Protein AF-A0A6I4W2Y9-F1 (afdb_monomer_lite)

Secondary structure (DSSP, 8-state):
-HHHHHHHHHHHHHHHHHHHHHHHHTT--S------------SHHHHHHHHHHHHHHHHHHHHHHHHHHHHHTHHHHHHHHHHHHT-HHHHHHTB-HHHHHHHHHHTT-SSHHHHHHHHHHHS-HHHHHHHHHSPP-EEEEEEETTEEEEEEPTT-TT---EEEEEEETTEEEEEEE-

Radius of gyration: 24.83 Å; chains: 1; bounding box: 84×28×47 Å

Structure (mmCIF, N/CA/C/O backbone):
data_AF-A0A6I4W2Y9-F1
#
_entry.id   AF-A0A6I4W2Y9-F1
#
loop_
_atom_site.group_PDB
_atom_site.id
_atom_site.type_symbol
_atom_site.label_atom_id
_atom_site.label_alt_id
_atom_site.label_comp_id
_atom_site.label_asym_id
_atom_site.label_entity_id
_atom_site.label_seq_id
_atom_site.pdbx_PDB_ins_code
_atom_site.Cartn_x
_atom_site.Cartn_y
_atom_site.Cartn_z
_atom_site.occupancy
_atom_site.B_iso_or_equiv
_atom_site.auth_seq_id
_atom_site.auth_comp_id
_atom_site.auth_asym_id
_atom_site.auth_atom_id
_atom_site.pdbx_PDB_model_num
ATOM 1 N N . MET A 1 1 ? 11.652 12.722 -14.960 1.00 36.78 1 MET A N 1
ATOM 2 C CA . MET A 1 1 ? 12.221 13.322 -13.729 1.00 36.78 1 MET A CA 1
ATOM 3 C C . MET A 1 1 ? 13.106 12.366 -12.922 1.00 36.78 1 MET A C 1
ATOM 5 O O . MET A 1 1 ? 13.920 12.854 -12.157 1.00 36.78 1 MET A O 1
ATOM 9 N N . ILE A 1 2 ? 13.071 11.048 -13.172 1.00 36.00 2 ILE A N 1
ATOM 10 C CA . ILE A 1 2 ? 13.975 10.031 -12.581 1.00 36.00 2 ILE A CA 1
ATOM 11 C C . ILE A 1 2 ? 15.475 10.388 -12.725 1.00 36.00 2 ILE A C 1
ATOM 13 O O . ILE A 1 2 ? 16.276 10.161 -11.822 1.00 36.00 2 ILE A O 1
ATOM 17 N N . ALA A 1 3 ? 15.860 11.016 -13.841 1.00 36.78 3 ALA A N 1
ATOM 18 C CA . ALA A 1 3 ? 17.254 11.358 -14.129 1.00 36.78 3 ALA A CA 1
ATOM 19 C C . ALA A 1 3 ? 17.860 12.428 -13.197 1.00 36.78 3 ALA A C 1
ATOM 21 O O . ALA A 1 3 ? 19.070 12.421 -12.984 1.00 36.78 3 ALA A O 1
ATOM 22 N N . ALA A 1 4 ? 17.055 13.341 -12.637 1.00 39.69 4 ALA A N 1
ATOM 23 C CA . ALA A 1 4 ? 17.578 14.473 -11.868 1.00 39.69 4 ALA A CA 1
ATOM 24 C C . ALA A 1 4 ? 18.004 14.073 -10.443 1.00 39.69 4 ALA A C 1
ATOM 26 O O . ALA A 1 4 ? 19.025 14.552 -9.955 1.00 39.69 4 ALA A O 1
ATOM 27 N N . ILE A 1 5 ? 17.278 13.147 -9.805 1.00 47.91 5 ILE A N 1
ATOM 28 C CA . ILE A 1 5 ? 17.555 12.704 -8.427 1.00 47.91 5 ILE A CA 1
ATOM 29 C C . ILE A 1 5 ? 18.755 11.740 -8.386 1.00 47.91 5 ILE A C 1
ATOM 31 O O . ILE A 1 5 ? 19.632 11.881 -7.532 1.00 47.91 5 ILE A O 1
ATOM 35 N N . CYS A 1 6 ? 18.884 10.830 -9.361 1.00 47.50 6 CYS A N 1
ATOM 36 C CA . CYS A 1 6 ? 20.032 9.911 -9.433 1.00 47.50 6 CYS A CA 1
ATOM 37 C C . CYS A 1 6 ? 21.368 10.626 -9.744 1.00 47.50 6 CYS A C 1
ATOM 39 O O . CYS A 1 6 ? 22.432 10.134 -9.364 1.00 47.50 6 CYS A O 1
ATOM 41 N N . LEU A 1 7 ? 21.336 11.812 -10.368 1.00 4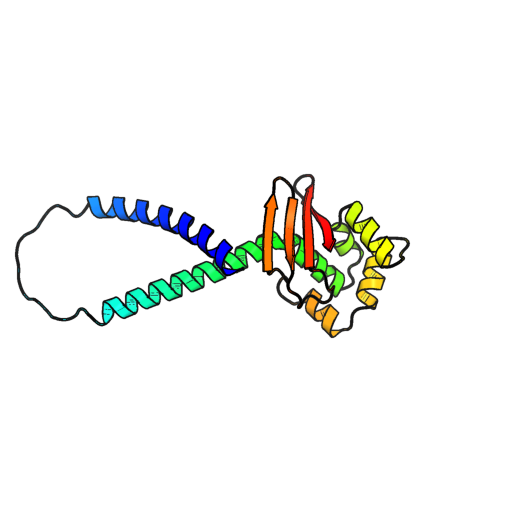3.91 7 LEU A N 1
ATOM 42 C CA . LEU A 1 7 ? 22.529 12.630 -10.629 1.00 43.91 7 LEU A CA 1
ATOM 43 C C . LEU A 1 7 ? 23.125 13.242 -9.348 1.00 43.91 7 LEU A C 1
ATOM 45 O O . LEU A 1 7 ? 24.346 13.289 -9.207 1.00 43.91 7 LEU A O 1
ATOM 49 N N . VAL A 1 8 ? 22.293 13.666 -8.389 1.00 44.88 8 VAL A N 1
ATOM 50 C CA . VAL A 1 8 ? 22.761 14.345 -7.163 1.00 44.88 8 VAL A CA 1
ATOM 51 C C . VAL A 1 8 ? 23.503 13.378 -6.231 1.00 44.88 8 VAL A C 1
ATOM 53 O O . VAL A 1 8 ? 24.571 13.714 -5.718 1.00 44.88 8 VAL A O 1
ATOM 56 N N . VAL A 1 9 ? 23.014 12.142 -6.079 1.00 45.34 9 VAL A N 1
ATOM 57 C CA . VAL A 1 9 ? 23.677 11.105 -5.259 1.00 45.34 9 VAL A CA 1
ATOM 58 C C . VAL A 1 9 ? 24.997 10.643 -5.895 1.00 45.34 9 VAL A C 1
ATOM 60 O O . VAL A 1 9 ? 25.990 10.431 -5.194 1.00 45.34 9 VAL A O 1
ATOM 63 N N . GLY A 1 10 ? 25.049 10.570 -7.230 1.00 39.22 10 GLY A N 1
ATOM 64 C CA . GLY A 1 10 ? 26.264 10.242 -7.976 1.00 39.22 10 GLY A CA 1
ATOM 65 C C . GLY A 1 10 ? 27.398 11.258 -7.794 1.00 39.22 10 GLY A C 1
ATOM 66 O O . GLY A 1 10 ? 28.564 10.873 -7.684 1.00 39.22 10 GLY A O 1
ATOM 67 N N . VAL A 1 11 ? 27.072 12.551 -7.694 1.00 44.06 11 VAL A N 1
ATOM 68 C CA . VAL A 1 11 ? 28.065 13.615 -7.470 1.00 44.06 11 VAL A CA 1
ATOM 69 C C . VAL A 1 11 ? 28.618 13.569 -6.042 1.00 44.06 11 VAL A C 1
ATOM 71 O O . VAL A 1 11 ? 29.827 13.692 -5.857 1.00 44.06 11 VAL A O 1
ATOM 74 N N . VAL A 1 12 ? 27.785 13.309 -5.028 1.00 43.16 12 VAL A N 1
ATOM 75 C CA . VAL A 1 12 ? 28.240 13.257 -3.623 1.00 43.16 12 VAL A CA 1
ATOM 76 C C . VAL A 1 12 ? 29.181 12.069 -3.367 1.00 43.16 12 VAL A C 1
ATOM 78 O O . VAL A 1 12 ? 30.201 12.228 -2.693 1.00 43.16 12 VAL A O 1
ATOM 81 N N . LEU A 1 13 ? 28.918 10.903 -3.968 1.00 41.41 13 LEU A N 1
ATOM 82 C CA . LEU A 1 13 ? 29.816 9.741 -3.878 1.00 41.41 13 LEU A CA 1
ATOM 83 C C . LEU A 1 13 ? 31.088 9.900 -4.734 1.00 41.41 13 LEU A C 1
ATOM 85 O O . LEU A 1 13 ? 32.164 9.460 -4.324 1.00 41.41 13 LEU A O 1
ATOM 89 N N . GLY A 1 14 ? 31.009 10.591 -5.877 1.00 36.09 14 GLY A N 1
ATOM 90 C CA . GLY A 1 14 ? 32.170 10.891 -6.724 1.00 36.09 14 GLY A CA 1
ATOM 91 C C . GLY A 1 14 ? 33.205 11.807 -6.056 1.00 36.09 14 GLY A C 1
ATOM 92 O O . GLY A 1 14 ? 34.408 11.603 -6.216 1.00 36.09 14 GLY A O 1
ATOM 93 N N . VAL A 1 15 ? 32.762 12.771 -5.242 1.00 41.09 15 VAL A N 1
ATOM 94 C CA . VAL A 1 15 ? 33.651 13.713 -4.528 1.00 41.09 15 VAL A CA 1
ATOM 95 C C . VAL A 1 15 ? 34.369 13.049 -3.340 1.00 41.09 15 VAL A C 1
ATOM 97 O O . VAL A 1 15 ? 35.475 13.451 -2.972 1.00 41.09 15 VAL A O 1
ATOM 100 N N . ALA A 1 16 ? 33.799 11.991 -2.755 1.00 37.53 16 ALA A N 1
ATOM 101 C CA . ALA A 1 16 ? 34.479 11.200 -1.727 1.00 37.53 16 ALA A CA 1
ATOM 102 C C . ALA A 1 16 ? 35.587 10.303 -2.319 1.00 37.53 16 ALA A C 1
ATOM 104 O O . ALA A 1 16 ? 36.633 10.117 -1.693 1.00 37.53 16 ALA A O 1
ATOM 105 N N . GLY A 1 17 ? 35.400 9.804 -3.548 1.00 35.28 17 GLY A N 1
ATOM 106 C CA . GLY A 1 17 ? 36.382 8.973 -4.253 1.00 35.28 17 GLY A CA 1
ATOM 107 C C . GLY A 1 17 ? 37.649 9.725 -4.682 1.00 35.28 17 GLY A C 1
ATOM 108 O O . GLY A 1 17 ? 38.746 9.168 -4.620 1.00 35.28 17 GLY A O 1
ATOM 109 N N . THR A 1 18 ? 37.545 11.006 -5.045 1.00 41.06 18 THR A N 1
ATOM 110 C CA . THR A 1 18 ? 38.710 11.804 -5.476 1.00 41.06 18 THR A CA 1
ATOM 111 C C . THR A 1 18 ? 39.679 12.112 -4.332 1.00 41.06 18 THR A C 1
ATOM 113 O O . THR A 1 18 ? 40.892 12.098 -4.540 1.00 41.06 18 THR A O 1
ATOM 116 N N . ARG A 1 19 ? 39.189 12.261 -3.092 1.00 39.69 19 ARG A N 1
ATOM 117 C CA . ARG A 1 19 ? 40.051 12.494 -1.913 1.00 39.69 19 ARG A CA 1
ATOM 118 C C . ARG A 1 19 ? 40.922 11.292 -1.533 1.00 39.69 19 ARG A C 1
ATOM 120 O O . ARG A 1 19 ? 41.963 11.470 -0.900 1.00 39.69 19 ARG A O 1
ATOM 127 N N . ILE A 1 20 ? 40.522 10.075 -1.908 1.00 43.38 20 ILE A N 1
ATOM 128 C CA . ILE A 1 20 ? 41.315 8.859 -1.666 1.00 43.38 20 ILE A CA 1
ATOM 129 C C . ILE A 1 20 ? 42.432 8.739 -2.712 1.00 43.38 20 ILE A C 1
ATOM 131 O O . ILE A 1 20 ? 43.561 8.385 -2.370 1.00 43.38 20 ILE A O 1
ATOM 135 N N . VAL A 1 21 ? 42.152 9.102 -3.966 1.00 40.16 21 VAL A N 1
ATOM 136 C CA . VAL A 1 21 ? 43.128 9.040 -5.067 1.00 40.16 21 VAL A CA 1
ATOM 137 C C . VAL A 1 21 ? 44.251 10.070 -4.891 1.00 40.16 21 VAL A C 1
ATOM 139 O O . VAL A 1 21 ? 45.416 9.745 -5.140 1.00 40.16 21 VAL A O 1
ATOM 142 N N . ASP A 1 22 ? 43.953 11.257 -4.355 1.00 37.44 22 ASP A N 1
ATOM 143 C CA . ASP A 1 22 ? 44.978 12.279 -4.096 1.00 37.44 22 ASP A CA 1
ATOM 144 C C . ASP A 1 22 ? 45.999 11.858 -3.023 1.00 37.44 22 ASP A C 1
ATOM 146 O O . ASP A 1 22 ? 47.180 12.195 -3.124 1.00 37.44 22 ASP A O 1
ATOM 150 N N . ARG A 1 23 ? 45.610 11.033 -2.037 1.00 40.91 23 ARG A N 1
ATOM 151 C CA . ARG A 1 23 ? 46.556 10.513 -1.028 1.00 40.91 23 ARG A CA 1
ATOM 152 C C . ARG A 1 23 ? 47.496 9.433 -1.560 1.00 40.91 23 ARG A C 1
ATOM 154 O O . ARG A 1 23 ? 48.600 9.287 -1.038 1.00 40.91 23 ARG A O 1
ATOM 161 N N . VAL A 1 24 ? 47.097 8.686 -2.589 1.00 39.09 24 VAL A N 1
ATOM 162 C CA . VAL A 1 24 ? 47.933 7.620 -3.172 1.00 39.09 24 VAL A CA 1
ATOM 163 C C . VAL A 1 24 ? 48.992 8.199 -4.119 1.00 39.09 24 VAL A C 1
ATOM 165 O O . VAL A 1 24 ? 50.080 7.636 -4.250 1.00 39.09 24 VAL A O 1
ATOM 168 N N . ARG A 1 25 ? 48.735 9.370 -4.720 1.00 39.72 25 ARG A N 1
ATOM 169 C CA . ARG A 1 25 ? 49.668 10.028 -5.650 1.00 39.72 25 ARG A CA 1
ATOM 170 C C . ARG A 1 25 ? 50.887 10.664 -4.970 1.00 39.72 25 ARG A C 1
ATOM 172 O O . ARG A 1 25 ? 51.922 10.811 -5.610 1.00 39.72 25 ARG A O 1
ATOM 179 N N . ALA A 1 26 ? 50.809 10.969 -3.675 1.00 38.28 26 ALA A N 1
ATOM 180 C CA . ALA A 1 26 ? 51.893 11.624 -2.938 1.00 38.28 26 ALA A CA 1
ATOM 181 C C . ALA A 1 26 ? 53.054 10.693 -2.514 1.00 38.28 26 ALA A C 1
ATOM 183 O O . ALA A 1 26 ? 54.044 11.177 -1.976 1.00 38.28 26 ALA A O 1
ATOM 184 N N . ARG A 1 27 ? 52.973 9.369 -2.743 1.00 40.19 27 ARG A N 1
ATOM 185 C CA . ARG A 1 27 ? 54.035 8.407 -2.360 1.00 40.19 27 ARG A CA 1
ATOM 186 C C . ARG A 1 27 ? 54.885 7.856 -3.515 1.00 40.19 27 ARG A C 1
ATOM 188 O O . ARG A 1 27 ? 55.727 7.002 -3.268 1.00 40.19 27 ARG A O 1
ATOM 195 N N . ARG A 1 28 ? 54.706 8.318 -4.757 1.00 41.09 28 ARG A N 1
ATOM 196 C CA . ARG A 1 28 ? 55.521 7.885 -5.918 1.00 41.09 28 ARG A CA 1
ATOM 197 C C . ARG A 1 28 ? 56.210 9.055 -6.620 1.00 41.09 28 ARG A C 1
ATOM 199 O O . ARG A 1 28 ? 56.071 9.228 -7.825 1.00 41.09 28 ARG A O 1
ATOM 206 N N . LEU A 1 29 ? 56.909 9.879 -5.853 1.00 43.62 29 LEU A N 1
ATOM 207 C CA . LEU A 1 29 ? 57.727 10.975 -6.376 1.00 43.62 29 LEU A CA 1
ATOM 208 C C . LEU A 1 29 ? 59.116 10.937 -5.736 1.00 43.62 29 LEU A C 1
ATOM 210 O O . LEU A 1 29 ? 59.564 11.911 -5.150 1.00 43.62 29 LEU A O 1
ATOM 214 N N . VAL A 1 30 ? 59.777 9.783 -5.813 1.00 49.75 30 VAL A N 1
ATOM 215 C CA . VAL A 1 30 ? 61.238 9.692 -5.731 1.00 49.75 30 VAL A CA 1
ATOM 216 C C . VAL A 1 30 ? 61.661 8.606 -6.720 1.00 49.75 30 VAL A C 1
ATOM 218 O O . VAL A 1 30 ? 61.029 7.552 -6.771 1.00 49.75 30 VAL A O 1
ATOM 221 N N . ASP A 1 31 ? 62.692 8.937 -7.490 1.00 39.34 31 ASP A N 1
ATOM 222 C CA . ASP A 1 31 ? 63.381 8.178 -8.539 1.00 39.34 31 ASP A CA 1
ATOM 223 C C . ASP A 1 31 ? 62.781 8.225 -9.955 1.00 39.34 31 ASP A C 1
ATOM 225 O O . ASP A 1 31 ? 61.984 7.394 -10.383 1.00 39.34 31 ASP A O 1
ATOM 229 N N . ASP A 1 32 ? 63.262 9.227 -10.694 1.00 42.25 32 ASP A N 1
ATOM 230 C CA . ASP A 1 32 ? 63.577 9.139 -12.125 1.00 42.25 32 ASP A CA 1
ATOM 231 C C . ASP A 1 32 ? 65.096 8.849 -12.214 1.00 42.25 32 ASP A C 1
ATOM 233 O O . ASP A 1 32 ? 65.837 9.372 -11.369 1.00 42.25 32 ASP A O 1
ATOM 237 N N . PRO A 1 33 ? 65.596 8.046 -13.178 1.00 47.16 33 PRO A N 1
ATOM 238 C CA . PRO A 1 33 ? 65.934 8.673 -14.456 1.00 47.16 33 PRO A CA 1
ATOM 239 C C . PRO A 1 33 ? 65.754 7.825 -15.743 1.00 47.1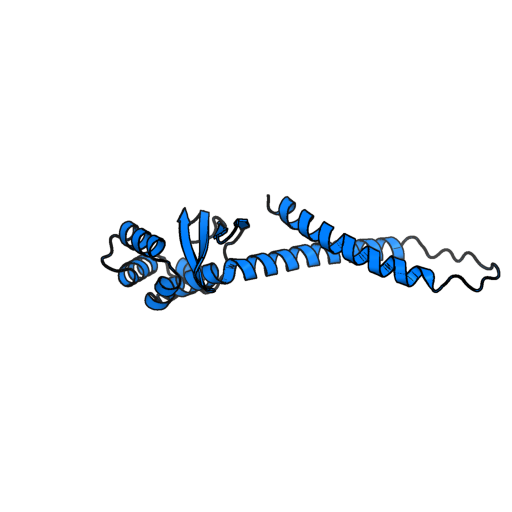6 33 PRO A C 1
ATOM 241 O O . PRO A 1 33 ? 66.154 6.666 -15.828 1.00 47.16 33 PRO A O 1
ATOM 244 N N . GLU A 1 34 ? 65.324 8.549 -16.785 1.00 43.72 34 GLU A N 1
ATOM 245 C CA . GLU A 1 34 ? 65.843 8.610 -18.173 1.00 43.72 34 GLU A CA 1
ATOM 246 C C . GLU A 1 34 ? 65.302 7.688 -19.303 1.00 43.72 34 GLU A C 1
ATOM 248 O O . GLU A 1 34 ? 64.784 6.595 -19.073 1.00 43.72 34 GLU A O 1
ATOM 253 N N . PRO A 1 35 ? 65.324 8.189 -20.570 1.00 49.81 35 PRO A N 1
ATOM 254 C CA . PRO A 1 35 ? 64.228 8.012 -21.516 1.00 49.81 35 PRO A CA 1
ATOM 255 C C . PRO A 1 35 ? 64.570 7.064 -22.669 1.00 49.81 35 PRO A C 1
ATOM 257 O O . PRO A 1 35 ? 65.566 7.220 -23.373 1.00 49.81 35 PRO A O 1
ATOM 260 N N . GLY A 1 36 ? 63.673 6.124 -22.955 1.00 37.59 36 GLY A N 1
ATOM 261 C CA . GLY A 1 36 ? 63.843 5.218 -24.083 1.00 37.59 36 GLY A CA 1
ATOM 262 C C . GLY A 1 36 ? 62.525 4.651 -24.576 1.00 37.59 36 GLY A C 1
ATOM 263 O O . GLY A 1 36 ? 61.799 3.999 -23.840 1.00 37.59 36 GLY A O 1
ATOM 264 N N . GLU A 1 37 ? 62.270 4.865 -25.864 1.00 38.22 37 GLU A N 1
ATOM 265 C CA . GLU A 1 37 ? 61.320 4.107 -26.679 1.00 38.22 37 GLU A CA 1
ATOM 266 C C . GLU A 1 37 ? 59.828 4.467 -26.524 1.00 38.22 37 GLU A C 1
ATOM 268 O O . GLU A 1 37 ? 59.030 3.844 -25.822 1.00 38.22 37 GLU A O 1
ATOM 273 N N . ARG A 1 38 ? 59.415 5.457 -27.329 1.00 46.97 38 ARG A N 1
ATOM 274 C CA . ARG A 1 38 ? 58.020 5.684 -27.736 1.00 46.97 38 ARG A CA 1
ATOM 275 C C . ARG A 1 38 ? 57.457 4.440 -28.443 1.00 46.97 38 ARG A C 1
ATOM 277 O O . ARG A 1 38 ? 57.362 4.412 -29.671 1.00 46.97 38 ARG A O 1
ATOM 284 N N . ARG A 1 39 ? 56.990 3.438 -27.695 1.00 38.50 39 ARG A N 1
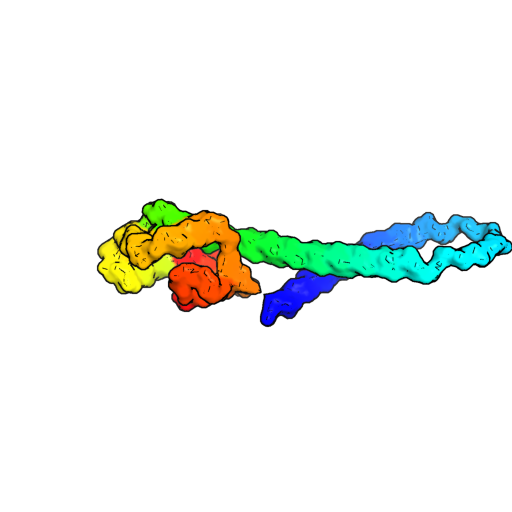ATOM 285 C CA . ARG A 1 39 ? 56.073 2.429 -28.240 1.00 38.50 39 ARG A CA 1
ATOM 286 C C . ARG A 1 39 ? 54.671 3.014 -28.330 1.00 38.50 39 ARG A C 1
ATOM 288 O O . ARG A 1 39 ? 53.970 3.210 -27.341 1.00 38.50 39 ARG A O 1
ATOM 295 N N . ARG A 1 40 ? 54.274 3.306 -29.570 1.00 43.44 40 ARG A N 1
ATOM 296 C CA . ARG A 1 40 ? 52.903 3.616 -29.985 1.00 43.44 40 ARG A CA 1
ATOM 297 C C . ARG A 1 40 ? 51.981 2.433 -29.660 1.00 43.44 40 ARG A C 1
ATOM 299 O O . ARG A 1 40 ? 51.750 1.589 -30.513 1.00 43.44 40 ARG A O 1
ATOM 306 N N . ILE A 1 41 ? 51.422 2.383 -28.457 1.00 48.66 41 ILE A N 1
ATOM 307 C CA . ILE A 1 41 ? 50.247 1.552 -28.151 1.00 48.66 41 ILE A CA 1
ATOM 308 C C . ILE A 1 41 ? 49.344 2.345 -27.203 1.00 48.66 41 ILE A C 1
ATOM 310 O O . ILE A 1 41 ? 49.279 2.059 -26.014 1.00 48.66 41 ILE A O 1
ATOM 314 N N . ALA A 1 42 ? 48.701 3.418 -27.674 1.00 42.69 42 ALA A N 1
ATOM 315 C CA . ALA A 1 42 ? 47.850 4.209 -26.777 1.00 42.69 42 ALA A CA 1
ATOM 316 C C . ALA A 1 42 ? 46.752 5.077 -27.429 1.00 42.69 42 ALA A C 1
ATOM 318 O O . ALA A 1 42 ? 46.595 6.224 -27.010 1.00 42.69 42 ALA A O 1
ATOM 319 N N . PRO A 1 43 ? 45.935 4.571 -28.375 1.00 37.09 43 PRO A N 1
ATOM 320 C CA . PRO A 1 43 ? 44.583 5.128 -28.490 1.00 37.09 43 PRO A CA 1
ATOM 321 C C . PRO A 1 43 ? 43.477 4.136 -28.106 1.00 37.09 43 PRO A C 1
ATOM 323 O O . PRO A 1 43 ? 42.538 4.525 -27.421 1.00 37.09 43 PRO A O 1
ATOM 326 N N . ALA A 1 44 ? 43.591 2.850 -28.457 1.00 35.66 44 ALA A N 1
ATOM 327 C CA . ALA A 1 44 ? 42.470 1.911 -28.323 1.00 35.66 44 ALA A CA 1
ATOM 328 C C . ALA A 1 44 ? 42.142 1.523 -26.864 1.00 35.66 44 ALA A C 1
ATOM 330 O O . ALA A 1 44 ? 40.975 1.456 -26.488 1.00 35.66 44 ALA A O 1
ATOM 331 N N . VAL A 1 45 ? 43.152 1.337 -26.006 1.00 37.91 45 VAL A N 1
ATOM 332 C CA . VAL A 1 45 ? 42.947 0.876 -24.615 1.00 37.91 45 VAL A CA 1
ATOM 333 C C . VAL A 1 45 ? 42.298 1.952 -23.732 1.00 37.91 45 VAL A C 1
ATOM 335 O O . VAL A 1 45 ? 41.520 1.634 -22.836 1.00 37.91 45 VAL A O 1
ATOM 338 N N . LYS A 1 46 ? 42.549 3.241 -24.009 1.00 34.81 46 LYS A N 1
ATOM 339 C CA . LYS A 1 46 ? 41.957 4.351 -23.240 1.00 34.81 46 LYS A CA 1
ATOM 340 C C . LYS A 1 46 ? 40.468 4.543 -23.531 1.00 34.81 46 LYS A C 1
ATOM 342 O O . LYS A 1 46 ? 39.723 4.880 -22.617 1.00 34.81 46 LYS A O 1
ATOM 347 N N . VAL A 1 47 ? 40.034 4.298 -24.768 1.00 40.19 47 VAL A N 1
ATOM 348 C CA . VAL A 1 47 ? 38.619 4.423 -25.152 1.00 40.19 47 VAL A CA 1
ATOM 349 C C . VAL A 1 47 ? 37.791 3.288 -24.547 1.00 40.19 47 VAL A C 1
ATOM 351 O O . VAL A 1 47 ? 36.712 3.539 -24.019 1.00 40.19 47 VAL A O 1
ATOM 354 N N . VAL A 1 48 ? 38.325 2.062 -24.520 1.00 38.94 48 VAL A N 1
ATOM 355 C CA . VAL A 1 48 ? 37.641 0.912 -23.903 1.00 38.94 48 VAL A CA 1
ATOM 356 C C . VAL A 1 48 ? 37.591 1.042 -22.377 1.00 38.94 48 VAL A C 1
ATOM 358 O O . VAL A 1 48 ? 36.529 0.856 -21.793 1.00 38.94 48 VAL A O 1
ATOM 361 N N . ALA A 1 49 ? 38.686 1.443 -21.720 1.00 37.25 49 ALA A N 1
ATOM 362 C CA . ALA A 1 49 ? 38.684 1.669 -20.270 1.00 37.25 49 ALA A CA 1
ATOM 363 C C . ALA A 1 49 ? 37.740 2.815 -19.853 1.00 37.25 49 ALA A C 1
ATOM 365 O O . ALA A 1 49 ? 37.045 2.703 -18.845 1.00 37.25 49 ALA A O 1
ATOM 366 N N . GLY A 1 50 ? 37.667 3.889 -20.650 1.00 35.53 50 GLY A N 1
ATOM 367 C CA . GLY A 1 50 ? 36.724 4.989 -20.438 1.00 35.53 50 GLY A CA 1
ATOM 368 C C . GLY A 1 50 ? 35.265 4.562 -20.605 1.00 35.53 50 GLY A C 1
ATOM 369 O O . GLY A 1 50 ? 34.442 4.892 -19.758 1.00 35.53 50 GLY A O 1
ATOM 370 N N . ALA A 1 51 ? 34.949 3.772 -21.636 1.00 42.81 51 ALA A N 1
ATOM 371 C CA . ALA A 1 51 ? 33.599 3.257 -21.868 1.00 42.81 51 ALA A CA 1
ATOM 372 C C . ALA A 1 51 ? 33.154 2.251 -20.790 1.00 42.81 51 ALA A C 1
ATOM 374 O O . ALA A 1 51 ? 32.023 2.325 -20.320 1.00 42.81 51 ALA A O 1
ATOM 375 N N . VAL A 1 52 ? 34.043 1.360 -20.338 1.00 44.03 52 VAL A N 1
ATOM 376 C CA . VAL A 1 52 ? 33.747 0.393 -19.263 1.00 44.03 52 VAL A CA 1
ATOM 377 C C . VAL A 1 52 ? 33.520 1.099 -17.923 1.00 44.03 52 VAL A C 1
ATOM 379 O O . VAL A 1 52 ? 32.603 0.732 -17.193 1.00 44.03 52 VAL A O 1
ATOM 382 N N . LEU A 1 53 ? 34.283 2.153 -17.616 1.00 45.72 53 LEU A N 1
ATOM 383 C CA . LEU A 1 53 ? 34.044 2.974 -16.424 1.00 45.72 53 LEU A CA 1
ATOM 384 C C . LEU A 1 53 ? 32.741 3.779 -16.523 1.00 45.72 53 LEU A C 1
ATOM 386 O O . LEU A 1 53 ? 32.048 3.919 -15.521 1.00 45.72 53 LEU A O 1
ATOM 390 N N . PHE A 1 54 ? 32.371 4.264 -17.712 1.00 46.31 54 PHE A N 1
ATOM 391 C CA . PHE A 1 54 ? 31.124 5.010 -17.915 1.00 46.31 54 PHE A CA 1
ATOM 392 C C . PHE A 1 54 ? 29.884 4.108 -17.816 1.00 46.31 54 PHE A C 1
ATOM 394 O O . PHE A 1 54 ? 28.919 4.455 -17.139 1.00 46.31 54 PHE A O 1
ATOM 401 N N . VAL A 1 55 ? 29.926 2.919 -18.427 1.00 50.00 55 VAL A N 1
ATOM 402 C CA . VAL A 1 55 ? 28.853 1.914 -18.333 1.00 50.00 55 VAL A CA 1
ATOM 403 C C . VAL A 1 55 ? 28.779 1.326 -16.922 1.00 50.00 55 VAL A C 1
ATOM 405 O O . VAL A 1 55 ? 27.684 1.148 -16.399 1.00 50.00 55 VAL A O 1
ATOM 408 N N . GLY A 1 56 ? 29.918 1.092 -16.265 1.00 44.69 56 GLY A N 1
ATOM 409 C CA . GLY A 1 56 ? 29.968 0.650 -14.870 1.00 44.69 56 GLY A CA 1
ATOM 410 C C . GLY A 1 56 ? 29.427 1.696 -13.891 1.00 44.69 56 GLY A C 1
ATOM 411 O O . GLY A 1 56 ? 28.704 1.344 -12.963 1.00 44.69 56 GLY A O 1
ATOM 412 N N . ALA A 1 57 ? 29.705 2.983 -14.121 1.00 50.41 57 ALA A N 1
ATOM 413 C CA . ALA A 1 57 ? 29.161 4.076 -13.316 1.00 50.41 57 ALA A CA 1
ATOM 414 C C . ALA A 1 57 ? 27.650 4.255 -13.530 1.00 50.41 57 ALA A C 1
ATOM 416 O O . ALA A 1 57 ? 26.919 4.397 -12.555 1.00 50.41 57 ALA A O 1
ATOM 417 N N . LEU A 1 58 ? 27.162 4.179 -14.775 1.00 50.50 58 LEU A N 1
ATOM 418 C CA . LEU A 1 58 ? 25.726 4.229 -15.078 1.00 50.50 58 LEU A CA 1
ATOM 419 C C . LEU A 1 58 ? 24.981 3.007 -14.527 1.00 50.50 58 LEU A C 1
ATOM 421 O O . LEU A 1 58 ? 23.947 3.163 -13.883 1.00 50.50 58 LEU A O 1
ATOM 425 N N . GLY A 1 59 ? 25.525 1.802 -14.712 1.00 48.91 59 GLY A N 1
ATOM 426 C CA . GLY A 1 59 ? 24.968 0.570 -14.152 1.00 48.91 59 GLY A CA 1
ATOM 427 C C . GLY A 1 59 ? 24.965 0.579 -12.622 1.00 48.91 59 GLY A C 1
ATOM 428 O O . GLY A 1 59 ? 23.966 0.217 -12.009 1.00 48.91 59 GLY A O 1
ATOM 429 N N . GLY A 1 60 ? 26.039 1.075 -12.000 1.00 45.75 60 GLY A N 1
ATOM 430 C CA . GLY A 1 60 ? 26.131 1.252 -10.551 1.00 45.75 60 GLY A CA 1
ATOM 431 C C . GLY A 1 60 ? 25.157 2.299 -10.003 1.00 45.75 60 GLY A C 1
ATOM 432 O O . GLY A 1 60 ? 24.560 2.073 -8.954 1.00 45.75 60 GLY A O 1
ATOM 433 N N . MET A 1 61 ? 24.938 3.409 -10.716 1.00 52.81 61 MET A N 1
ATOM 434 C CA . MET A 1 61 ? 23.950 4.429 -10.337 1.00 52.81 61 MET A CA 1
ATOM 435 C C . MET A 1 61 ? 22.515 3.914 -10.463 1.00 52.81 61 MET A C 1
ATOM 437 O O . MET A 1 61 ? 21.718 4.123 -9.553 1.00 52.81 61 MET A O 1
ATOM 441 N N . LEU A 1 62 ? 22.186 3.207 -11.547 1.00 54.91 62 LEU A N 1
ATOM 442 C CA . LEU A 1 62 ? 20.857 2.619 -11.737 1.00 54.91 62 LEU A CA 1
ATOM 443 C C . LEU A 1 62 ? 20.580 1.517 -10.707 1.00 54.91 62 LEU A C 1
ATOM 445 O O . LEU A 1 62 ? 19.513 1.503 -10.096 1.00 54.91 62 LEU A O 1
ATOM 449 N N . TYR A 1 63 ? 21.563 0.650 -10.444 1.00 57.16 63 TYR A N 1
ATOM 450 C CA . TYR A 1 63 ? 21.456 -0.378 -9.411 1.00 57.16 63 TYR A CA 1
ATOM 451 C C . TYR A 1 63 ? 21.325 0.241 -8.012 1.00 57.16 63 TYR A C 1
ATOM 453 O O . TYR A 1 63 ? 20.435 -0.135 -7.253 1.00 57.16 63 TYR A O 1
ATOM 461 N N . GLY A 1 64 ? 22.136 1.253 -7.691 1.00 57.72 64 GLY A N 1
ATOM 462 C CA . GLY A 1 64 ? 22.051 1.993 -6.431 1.00 57.72 64 GLY A CA 1
ATOM 463 C C . GLY A 1 64 ? 20.710 2.705 -6.238 1.00 57.72 64 GLY A C 1
ATOM 464 O O . GLY A 1 64 ? 20.148 2.641 -5.149 1.00 57.72 64 GLY A O 1
ATOM 465 N N . CYS A 1 65 ? 20.156 3.314 -7.292 1.00 62.53 65 CYS A N 1
ATOM 466 C CA . CYS A 1 65 ? 18.824 3.920 -7.253 1.00 62.53 65 CYS A CA 1
ATOM 467 C C . CYS A 1 65 ? 17.727 2.860 -7.054 1.00 62.53 65 CYS A C 1
ATOM 469 O O . CYS A 1 65 ? 16.854 3.059 -6.216 1.00 62.53 65 CYS A O 1
ATOM 471 N N . SER A 1 66 ? 17.797 1.710 -7.737 1.00 62.78 66 SER A N 1
ATOM 472 C CA . SER A 1 66 ? 16.822 0.621 -7.547 1.00 62.78 66 SER A CA 1
ATOM 473 C C . SER A 1 66 ? 16.843 0.057 -6.121 1.00 62.78 66 SER A C 1
ATOM 475 O O . SER A 1 66 ? 15.795 -0.126 -5.510 1.00 62.78 66 SER A O 1
ATOM 477 N N . GLN A 1 67 ? 18.035 -0.126 -5.546 1.00 66.69 67 GLN A N 1
ATOM 478 C CA . GLN A 1 67 ? 18.213 -0.584 -4.168 1.00 66.69 67 GLN A CA 1
ATOM 479 C C . GLN A 1 67 ? 17.738 0.464 -3.158 1.00 66.69 67 GLN A C 1
ATOM 481 O O . GLN A 1 67 ? 17.110 0.123 -2.158 1.00 66.69 67 GLN A O 1
ATOM 486 N N . TYR A 1 68 ? 18.001 1.747 -3.422 1.00 67.88 68 TYR A N 1
ATOM 487 C CA . TYR A 1 68 ? 17.531 2.843 -2.582 1.00 67.88 68 TYR A CA 1
ATOM 488 C C . TYR A 1 68 ? 16.002 2.930 -2.583 1.00 67.88 68 TYR A C 1
ATOM 490 O O . TYR A 1 68 ? 15.401 2.894 -1.513 1.00 67.88 68 TYR A O 1
ATOM 498 N N . LEU A 1 69 ? 15.370 2.969 -3.759 1.00 68.81 69 LEU A N 1
ATOM 499 C CA . LEU A 1 69 ? 13.910 2.996 -3.885 1.00 68.81 69 LEU A CA 1
ATOM 500 C C . LEU A 1 69 ? 13.276 1.736 -3.288 1.00 68.81 69 LEU A C 1
ATOM 502 O O . LEU A 1 69 ? 12.309 1.837 -2.539 1.00 68.81 69 LEU A O 1
ATOM 506 N N . GLY A 1 70 ? 13.867 0.564 -3.529 1.00 69.69 70 GLY A N 1
ATOM 507 C CA . GLY A 1 70 ? 13.426 -0.690 -2.924 1.00 69.69 70 GLY A CA 1
ATOM 508 C C . GLY A 1 70 ? 13.513 -0.673 -1.398 1.00 69.69 70 GLY A C 1
ATOM 509 O O . GLY A 1 70 ? 12.612 -1.173 -0.733 1.00 69.69 70 GLY A O 1
ATOM 510 N N . ASN A 1 71 ? 14.557 -0.063 -0.827 1.00 75.69 71 ASN A N 1
ATOM 511 C CA . ASN A 1 71 ? 14.713 0.054 0.620 1.00 75.69 71 ASN A CA 1
ATOM 512 C C . ASN A 1 71 ? 13.748 1.072 1.241 1.00 75.69 71 ASN A C 1
ATOM 514 O O . ASN A 1 71 ? 13.201 0.800 2.304 1.00 75.69 71 ASN A O 1
ATOM 518 N N . GLN A 1 72 ? 13.530 2.212 0.583 1.00 78.69 72 GLN A N 1
ATOM 519 C CA . GLN A 1 72 ? 12.565 3.224 1.026 1.00 78.69 72 GLN A CA 1
ATOM 520 C C . GLN A 1 72 ? 11.111 2.761 0.850 1.00 78.69 72 GLN A C 1
ATOM 522 O O . GLN A 1 72 ? 10.225 3.207 1.565 1.00 78.69 72 GLN A O 1
ATOM 527 N N . GLY A 1 73 ? 10.871 1.851 -0.093 1.00 83.69 73 GLY A N 1
ATOM 528 C CA . GLY A 1 73 ? 9.564 1.318 -0.447 1.00 83.69 73 GLY A CA 1
ATOM 529 C C . GLY A 1 73 ? 9.151 0.030 0.247 1.00 83.69 73 GLY A C 1
ATOM 530 O O . GLY A 1 73 ? 8.158 -0.566 -0.162 1.00 83.69 73 GLY A O 1
ATOM 531 N N . LYS A 1 74 ? 9.904 -0.456 1.240 1.00 89.44 74 LYS A N 1
ATOM 532 C CA . LYS A 1 74 ? 9.681 -1.787 1.836 1.00 89.44 74 LYS A CA 1
ATOM 533 C C . LYS A 1 74 ? 8.280 -1.952 2.413 1.00 89.44 74 LYS A C 1
ATOM 535 O O . LYS A 1 74 ? 7.630 -2.957 2.138 1.00 89.44 74 LYS A O 1
ATOM 540 N N . THR A 1 75 ? 7.818 -0.963 3.170 1.00 92.00 75 THR A N 1
ATOM 541 C CA . THR A 1 75 ? 6.488 -0.961 3.796 1.00 92.00 75 THR A CA 1
ATOM 542 C C . THR A 1 75 ? 5.383 -0.984 2.742 1.00 92.00 75 THR A C 1
ATOM 544 O O . THR A 1 75 ? 4.448 -1.776 2.832 1.00 92.00 75 THR A O 1
ATOM 547 N N . LEU A 1 76 ? 5.547 -0.197 1.677 1.00 91.38 76 LEU A N 1
ATOM 548 C CA . LEU A 1 76 ? 4.631 -0.173 0.541 1.00 91.38 76 LEU A CA 1
ATOM 549 C C . LEU A 1 76 ? 4.607 -1.510 -0.218 1.00 91.38 76 LEU A C 1
ATOM 551 O O . LEU A 1 76 ? 3.536 -2.043 -0.503 1.00 91.38 76 LEU A O 1
ATOM 555 N N . LYS A 1 77 ? 5.783 -2.088 -0.494 1.00 91.00 77 LYS A N 1
ATOM 556 C CA . LYS A 1 77 ? 5.907 -3.405 -1.134 1.00 91.00 77 LYS A CA 1
ATOM 557 C C . LYS A 1 77 ? 5.205 -4.481 -0.309 1.00 91.00 77 LYS A C 1
ATOM 559 O O . LYS A 1 77 ? 4.456 -5.280 -0.857 1.00 91.00 77 LYS A O 1
ATOM 564 N N . ALA A 1 78 ? 5.432 -4.485 1.004 1.00 94.12 78 ALA A N 1
ATOM 565 C CA . ALA A 1 78 ? 4.795 -5.428 1.911 1.00 94.12 78 ALA A CA 1
ATOM 566 C C . ALA A 1 78 ? 3.268 -5.265 1.909 1.00 94.12 78 ALA A C 1
ATOM 568 O O . ALA A 1 78 ? 2.558 -6.262 1.839 1.00 94.12 78 ALA A O 1
ATOM 569 N N . TYR A 1 79 ? 2.759 -4.030 1.910 1.00 95.19 79 TYR A N 1
ATOM 570 C CA . TYR A 1 79 ? 1.322 -3.774 1.838 1.00 95.19 79 TYR A CA 1
ATOM 571 C C . TYR A 1 79 ? 0.695 -4.333 0.557 1.00 95.19 79 TYR A C 1
ATOM 573 O O . TYR A 1 79 ? -0.264 -5.098 0.640 1.00 95.19 79 TYR A O 1
ATOM 581 N N . PHE A 1 80 ? 1.261 -4.035 -0.616 1.00 94.81 80 PHE A N 1
ATOM 582 C CA . PHE A 1 80 ? 0.761 -4.583 -1.881 1.00 94.81 80 PHE A CA 1
ATOM 583 C C . PHE A 1 80 ? 0.839 -6.101 -1.933 1.00 94.81 80 PHE A C 1
ATOM 585 O O . PHE A 1 80 ? -0.142 -6.734 -2.314 1.00 94.81 80 PHE A O 1
ATOM 592 N N . HIS A 1 81 ? 1.935 -6.685 -1.451 1.00 95.44 81 HIS A N 1
ATOM 593 C CA . HIS A 1 81 ? 2.068 -8.133 -1.370 1.00 95.44 81 HIS A CA 1
ATOM 594 C C . HIS A 1 81 ? 0.942 -8.767 -0.542 1.00 95.44 81 HIS A C 1
ATOM 596 O O . HIS A 1 81 ? 0.328 -9.750 -0.956 1.00 95.44 81 HIS A O 1
ATOM 602 N N . LEU A 1 82 ? 0.639 -8.189 0.623 1.00 97.06 82 LEU A N 1
ATOM 603 C CA . LEU A 1 82 ? -0.389 -8.699 1.531 1.00 97.06 82 LEU A CA 1
ATOM 604 C C . LEU A 1 82 ? -1.796 -8.530 0.944 1.00 97.06 82 LEU A C 1
ATOM 606 O O . LEU A 1 82 ? -2.584 -9.473 0.993 1.00 97.06 82 LEU A O 1
ATOM 610 N N . VAL A 1 83 ? -2.088 -7.394 0.300 1.00 96.31 83 VAL A N 1
ATOM 611 C CA . VAL A 1 83 ? -3.345 -7.188 -0.444 1.00 96.31 83 VAL A CA 1
ATOM 612 C C . VAL A 1 83 ? -3.472 -8.190 -1.595 1.00 96.31 83 VAL A C 1
ATOM 614 O O . VAL A 1 83 ? -4.514 -8.829 -1.732 1.00 96.31 83 VAL A O 1
ATOM 617 N N . GLY A 1 84 ? -2.414 -8.394 -2.385 1.00 95.12 84 GLY A N 1
ATOM 618 C CA . GLY A 1 84 ? -2.384 -9.359 -3.488 1.00 95.12 84 GLY A CA 1
ATOM 619 C C . GLY A 1 84 ? -2.660 -10.792 -3.030 1.00 95.12 84 GLY A C 1
ATOM 620 O O . GLY A 1 84 ? -3.363 -11.533 -3.708 1.00 95.12 84 GLY A O 1
ATOM 621 N N . ARG A 1 85 ? -2.213 -11.164 -1.824 1.00 96.38 85 ARG A N 1
ATOM 622 C CA . ARG A 1 85 ? -2.464 -12.488 -1.222 1.00 96.38 85 ARG A CA 1
ATOM 623 C C . ARG A 1 85 ? -3.770 -12.601 -0.439 1.00 96.38 85 ARG A C 1
ATOM 625 O O . ARG A 1 85 ? -4.106 -13.699 -0.001 1.00 96.38 85 ARG A O 1
ATOM 632 N N . GLY A 1 86 ? -4.482 -11.495 -0.243 1.00 95.19 86 GLY A N 1
ATOM 633 C CA . GLY A 1 86 ? -5.690 -11.452 0.579 1.00 95.19 86 GLY A CA 1
ATOM 634 C C . GLY A 1 86 ? -5.421 -11.560 2.086 1.00 95.19 86 GLY A C 1
ATOM 635 O O . GLY A 1 86 ? -6.331 -11.899 2.840 1.00 95.19 86 GLY A O 1
ATOM 636 N N . ASP A 1 87 ? -4.198 -11.276 2.546 1.00 97.75 87 ASP A N 1
ATOM 637 C CA . ASP A 1 87 ? -3.878 -11.197 3.976 1.00 97.75 87 ASP A CA 1
ATOM 638 C C . ASP A 1 87 ? -4.340 -9.850 4.546 1.00 97.75 87 ASP A C 1
ATOM 640 O O . ASP A 1 87 ? -3.589 -8.875 4.646 1.00 97.75 87 ASP A O 1
ATOM 644 N N . ALA A 1 88 ? -5.622 -9.807 4.905 1.00 97.44 88 ALA A N 1
ATOM 645 C CA . ALA A 1 88 ? -6.279 -8.612 5.406 1.00 97.44 88 ALA A CA 1
ATOM 646 C C . ALA A 1 88 ? -5.671 -8.094 6.719 1.00 97.44 88 ALA A C 1
ATOM 648 O O . ALA A 1 88 ? -5.476 -6.889 6.878 1.00 97.44 88 ALA A O 1
ATOM 649 N N . ILE A 1 89 ? -5.319 -8.995 7.641 1.00 98.06 89 ILE A N 1
ATOM 650 C CA . ILE A 1 89 ? -4.761 -8.629 8.950 1.00 98.06 89 ILE A CA 1
ATOM 651 C C . ILE A 1 89 ? -3.367 -8.028 8.766 1.00 98.06 89 ILE A C 1
ATOM 653 O O . ILE A 1 89 ? -3.075 -6.958 9.309 1.00 98.06 89 ILE A O 1
ATOM 657 N N . GLY A 1 90 ? -2.515 -8.692 7.979 1.00 97.50 90 GLY A N 1
ATOM 658 C CA . GLY A 1 90 ? -1.174 -8.207 7.680 1.00 97.50 90 GLY A CA 1
ATOM 659 C C . GLY A 1 90 ? -1.203 -6.851 6.978 1.00 97.50 90 GLY A C 1
ATOM 660 O O . GLY A 1 90 ? -0.495 -5.933 7.393 1.00 97.50 90 GLY A O 1
ATOM 661 N N . ALA A 1 91 ? -2.045 -6.695 5.953 1.00 97.38 91 ALA A N 1
ATOM 662 C CA . ALA A 1 91 ? -2.170 -5.435 5.223 1.00 97.38 91 ALA A CA 1
ATOM 663 C C . ALA A 1 91 ? -2.619 -4.290 6.147 1.00 97.38 91 ALA A C 1
ATOM 665 O O . ALA A 1 91 ? -1.982 -3.237 6.182 1.00 97.38 91 ALA A O 1
ATOM 666 N N . CYS A 1 92 ? -3.652 -4.511 6.966 1.00 97.81 92 CYS A N 1
ATOM 667 C CA . CYS A 1 92 ? -4.137 -3.517 7.923 1.00 97.81 92 CYS A CA 1
ATOM 668 C C . CYS A 1 92 ? -3.098 -3.157 8.995 1.00 97.81 92 CYS A C 1
ATOM 670 O O . CYS A 1 92 ? -3.071 -2.019 9.466 1.00 97.81 92 CYS A O 1
ATOM 672 N N . ALA A 1 93 ? -2.207 -4.078 9.372 1.00 97.31 93 ALA A N 1
ATOM 673 C CA . ALA A 1 93 ? -1.134 -3.809 10.332 1.00 97.31 93 ALA A CA 1
ATOM 674 C C . ALA A 1 93 ? -0.099 -2.782 9.833 1.00 97.31 93 ALA A C 1
ATOM 676 O O . ALA A 1 93 ? 0.562 -2.158 10.665 1.00 97.31 93 ALA A O 1
ATOM 677 N N . LEU A 1 94 ? 0.009 -2.587 8.514 1.00 97.06 94 LEU A N 1
ATOM 678 C CA . LEU A 1 94 ? 0.896 -1.606 7.875 1.00 97.06 94 LEU A CA 1
ATOM 679 C C . LEU A 1 94 ? 0.238 -0.240 7.649 1.00 97.06 94 LEU A C 1
ATOM 681 O O . LEU A 1 94 ? 0.906 0.693 7.208 1.00 97.06 94 LEU A O 1
ATOM 685 N N . LEU A 1 95 ? -1.056 -0.119 7.942 1.00 97.25 95 LEU A N 1
ATOM 686 C CA . LEU A 1 95 ? -1.803 1.127 7.849 1.00 97.25 95 LEU A CA 1
ATOM 687 C C . LEU A 1 95 ? -1.907 1.781 9.226 1.00 97.25 95 LEU A C 1
ATOM 689 O O . LEU A 1 95 ? -2.216 1.106 10.219 1.00 97.25 95 LEU A O 1
ATOM 693 N N . ASP A 1 96 ? -1.712 3.093 9.273 1.00 96.12 96 ASP A N 1
ATOM 694 C CA . ASP A 1 96 ? -2.032 3.899 10.444 1.00 96.12 96 ASP A CA 1
ATOM 695 C C . ASP A 1 96 ? -3.558 4.093 10.598 1.00 96.12 96 ASP A C 1
ATOM 697 O O . ASP A 1 96 ? -4.370 3.579 9.822 1.00 96.12 96 ASP A O 1
ATOM 701 N N . THR A 1 97 ? -3.977 4.834 11.623 1.00 95.50 97 THR A N 1
ATOM 702 C CA . THR A 1 97 ? -5.408 5.058 11.887 1.00 95.50 97 THR A CA 1
ATOM 703 C C . THR A 1 97 ? -6.114 5.812 10.751 1.00 95.50 97 THR A C 1
ATOM 705 O O . THR A 1 97 ? -7.256 5.479 10.421 1.00 95.50 97 THR A O 1
ATOM 708 N N . ASN A 1 98 ? -5.451 6.788 10.126 1.00 94.50 98 ASN A N 1
ATOM 709 C CA . ASN A 1 98 ? -6.032 7.606 9.060 1.00 94.50 98 ASN A CA 1
ATOM 710 C C . ASN A 1 98 ? -6.207 6.798 7.772 1.00 94.50 98 ASN A C 1
ATOM 712 O O . ASN A 1 98 ? -7.301 6.764 7.202 1.00 94.50 98 ASN A O 1
ATOM 716 N N . ALA A 1 99 ? -5.163 6.083 7.365 1.00 96.88 99 ALA A N 1
ATOM 717 C CA . ALA A 1 99 ? -5.165 5.165 6.241 1.00 96.88 99 ALA A CA 1
ATOM 718 C C . ALA A 1 99 ? -6.255 4.096 6.382 1.00 96.88 99 ALA A C 1
ATOM 720 O O . ALA A 1 99 ? -7.026 3.863 5.449 1.00 96.88 99 ALA A O 1
ATOM 721 N N . ARG A 1 100 ? -6.388 3.479 7.565 1.00 97.69 100 ARG A N 1
ATOM 722 C CA . ARG A 1 100 ? -7.452 2.491 7.828 1.00 97.69 100 ARG A CA 1
ATOM 723 C C . ARG A 1 100 ? -8.837 3.091 7.622 1.00 97.69 100 ARG A C 1
ATOM 725 O O . ARG A 1 100 ? -9.655 2.507 6.914 1.00 97.69 100 ARG A O 1
ATOM 732 N N . ALA A 1 101 ? -9.091 4.263 8.204 1.00 97.56 101 ALA A N 1
ATOM 733 C CA . ALA A 1 101 ? -10.375 4.942 8.071 1.00 97.56 101 ALA A CA 1
ATOM 734 C C . ALA A 1 101 ? -10.680 5.291 6.606 1.00 97.56 101 ALA A C 1
ATOM 736 O O . ALA A 1 101 ? -11.799 5.077 6.135 1.00 97.56 101 ALA A O 1
ATOM 737 N N . LYS A 1 102 ? -9.678 5.767 5.859 1.00 97.12 102 LYS A N 1
ATOM 738 C CA . LYS A 1 102 ? -9.805 6.062 4.431 1.00 97.12 102 LYS A CA 1
ATOM 739 C C . LYS A 1 102 ? -10.147 4.818 3.612 1.00 97.12 102 LYS A C 1
ATOM 741 O O . LYS A 1 102 ? -11.082 4.872 2.815 1.00 97.12 102 LYS A O 1
ATOM 746 N N . LEU A 1 103 ? -9.457 3.698 3.834 1.00 97.38 103 LEU A N 1
ATOM 747 C CA . LEU A 1 103 ? -9.752 2.438 3.145 1.00 97.38 103 LEU A CA 1
ATOM 748 C C . LEU A 1 103 ? -11.178 1.957 3.435 1.00 97.38 103 LEU A C 1
ATOM 750 O O . LEU A 1 103 ? -11.918 1.623 2.513 1.00 97.38 103 LEU A O 1
ATOM 754 N N . MET A 1 104 ? -11.583 1.975 4.707 1.00 98.12 104 MET A N 1
ATOM 755 C CA . MET A 1 104 ? -12.933 1.590 5.129 1.00 98.12 104 MET A CA 1
ATOM 756 C C . MET A 1 104 ? -14.013 2.428 4.439 1.00 98.12 104 MET A C 1
ATOM 758 O O . MET A 1 104 ? -15.036 1.890 4.015 1.00 98.12 104 MET A O 1
ATOM 762 N N . LEU A 1 105 ? -13.782 3.735 4.292 1.00 97.38 105 LEU A N 1
ATOM 763 C CA . LEU A 1 105 ? -14.696 4.638 3.594 1.00 97.38 105 LEU A CA 1
ATOM 764 C C . LEU A 1 105 ? -14.766 4.344 2.090 1.00 97.38 105 LEU A C 1
ATOM 766 O O . LEU A 1 105 ? -15.869 4.286 1.543 1.00 97.38 105 LEU A O 1
ATOM 770 N N . LEU A 1 106 ? -13.620 4.137 1.432 1.00 95.62 106 LEU A N 1
ATOM 771 C CA . LEU A 1 106 ? -13.549 3.845 -0.005 1.00 95.62 106 LEU A CA 1
ATOM 772 C C . LEU A 1 106 ? -14.251 2.524 -0.353 1.00 95.62 106 LEU A C 1
ATOM 774 O O . LEU A 1 106 ? -15.099 2.491 -1.244 1.00 95.62 106 LEU A O 1
ATOM 778 N N . GLU A 1 107 ? -13.988 1.473 0.421 1.00 97.06 107 GLU A N 1
ATOM 779 C CA . GLU A 1 107 ? -14.544 0.127 0.208 1.00 97.06 107 GLU A CA 1
ATOM 780 C C . GLU A 1 107 ? -15.922 -0.080 0.863 1.00 97.06 107 GLU A C 1
ATOM 782 O O . GLU A 1 107 ? -16.514 -1.168 0.808 1.00 97.06 107 GLU A O 1
ATOM 787 N N . ARG A 1 108 ? -16.456 0.970 1.506 1.00 97.06 108 ARG A N 1
ATOM 788 C CA . ARG A 1 108 ? -17.735 0.976 2.239 1.00 97.06 108 ARG A CA 1
ATOM 789 C C . ARG A 1 108 ? -17.838 -0.174 3.247 1.00 97.06 108 ARG A C 1
ATOM 791 O O . ARG A 1 108 ? -18.860 -0.868 3.311 1.00 97.06 108 ARG A O 1
ATOM 798 N N . ALA A 1 109 ? -16.764 -0.418 3.985 1.00 97.25 109 ALA A N 1
ATOM 799 C CA . ALA A 1 109 ? -16.599 -1.554 4.883 1.00 97.25 109 ALA A CA 1
ATOM 800 C C . ALA A 1 109 ? -16.684 -1.140 6.361 1.00 97.25 109 ALA A C 1
ATOM 802 O O . ALA A 1 109 ? -16.395 -0.001 6.723 1.00 97.25 109 ALA A O 1
ATOM 803 N N . ALA A 1 110 ? -17.096 -2.078 7.220 1.00 96.19 110 ALA A N 1
ATOM 804 C CA . ALA A 1 110 ? -17.260 -1.839 8.656 1.00 96.19 110 ALA A CA 1
ATOM 805 C C . ALA A 1 110 ? -15.944 -1.958 9.446 1.00 96.19 110 ALA A C 1
ATOM 807 O O . ALA A 1 110 ? -15.835 -1.411 10.542 1.00 96.19 110 ALA A O 1
ATOM 808 N N . SER A 1 111 ? -14.950 -2.648 8.888 1.00 98.00 111 SER A N 1
ATOM 809 C CA . SER A 1 111 ? -13.614 -2.844 9.454 1.00 98.00 111 SER A CA 1
ATOM 810 C C . SER A 1 11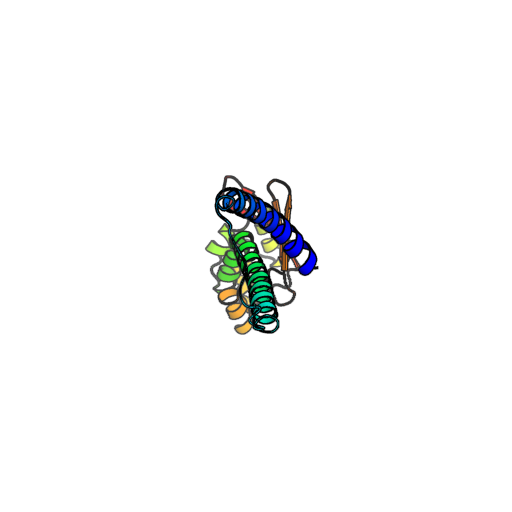1 ? -12.549 -2.712 8.365 1.00 98.00 111 SER A C 1
ATOM 812 O O . SER A 1 111 ? -12.859 -2.760 7.170 1.00 98.00 111 SER A O 1
ATOM 814 N N . CYS A 1 112 ? -11.288 -2.546 8.772 1.00 98.12 112 CYS A N 1
ATOM 815 C CA . CYS A 1 112 ? -10.175 -2.501 7.827 1.00 98.12 112 CYS A CA 1
ATOM 816 C C . CYS A 1 112 ? -10.019 -3.843 7.102 1.00 98.12 112 CYS A C 1
ATOM 818 O O . CYS A 1 112 ? -9.811 -3.874 5.893 1.00 98.12 112 CYS A O 1
ATOM 820 N N . GLU A 1 113 ? -10.173 -4.954 7.818 1.00 98.38 113 GLU A N 1
ATOM 821 C CA . GLU A 1 113 ? -9.995 -6.295 7.274 1.00 98.38 113 GLU A CA 1
ATOM 822 C C . GLU A 1 113 ? -11.060 -6.617 6.218 1.00 98.38 113 GLU A C 1
ATOM 824 O O . GLU A 1 113 ? -10.745 -7.167 5.159 1.00 98.38 113 GLU A O 1
ATOM 829 N N . ASP A 1 114 ? -12.309 -6.203 6.455 1.00 98.19 114 ASP A N 1
ATOM 830 C CA . ASP A 1 114 ? -13.382 -6.306 5.464 1.00 98.19 114 ASP A CA 1
ATOM 831 C C . ASP A 1 114 ? -13.079 -5.441 4.236 1.00 98.19 114 ASP A C 1
ATOM 833 O O . ASP A 1 114 ? -13.351 -5.851 3.107 1.00 98.19 114 ASP A O 1
ATOM 837 N N . ALA A 1 115 ? -12.506 -4.252 4.445 1.00 98.06 115 ALA A N 1
ATOM 838 C CA . ALA A 1 115 ? -12.119 -3.349 3.368 1.00 98.06 115 ALA A CA 1
ATOM 839 C C . ALA A 1 115 ? -11.027 -3.973 2.486 1.00 98.06 115 ALA A C 1
ATOM 841 O O . ALA A 1 115 ? -11.195 -4.050 1.273 1.00 98.06 115 ALA A O 1
ATOM 842 N N . VAL A 1 116 ? -9.955 -4.509 3.086 1.00 98.12 116 VAL A N 1
ATOM 843 C CA . VAL A 1 116 ? -8.895 -5.214 2.344 1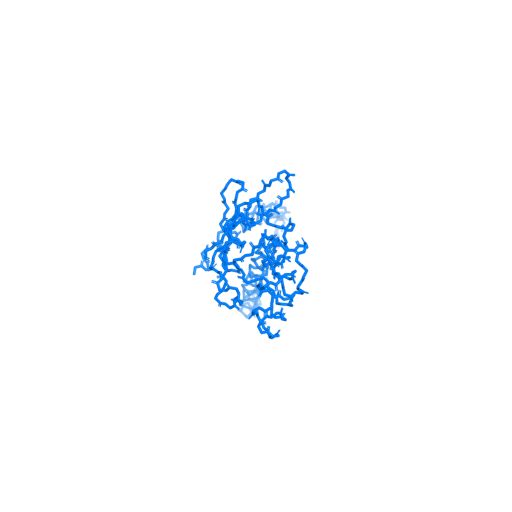.00 98.12 116 VAL A CA 1
ATOM 844 C C . VAL A 1 116 ? -9.446 -6.451 1.640 1.00 98.12 116 VAL A C 1
ATOM 846 O O . VAL A 1 116 ? -9.089 -6.707 0.495 1.00 98.12 116 VAL A O 1
ATOM 849 N N . THR A 1 117 ? -10.344 -7.203 2.279 1.00 98.12 117 THR A N 1
ATOM 850 C CA . THR A 1 117 ? -10.960 -8.387 1.663 1.00 98.12 117 THR A CA 1
ATOM 851 C C . THR A 1 117 ? -11.775 -8.013 0.424 1.00 98.12 117 THR A C 1
ATOM 853 O O . THR A 1 117 ? -11.697 -8.698 -0.595 1.00 98.12 117 THR A O 1
ATOM 856 N N . ARG A 1 118 ? -12.537 -6.913 0.479 1.00 98.00 118 ARG A N 1
ATOM 857 C CA . ARG A 1 118 ? -13.296 -6.395 -0.670 1.00 98.00 118 ARG A CA 1
ATOM 858 C C . ARG A 1 118 ? -12.392 -5.868 -1.771 1.00 98.00 118 ARG A C 1
ATOM 860 O O . ARG A 1 118 ? -12.621 -6.213 -2.927 1.00 98.00 118 ARG A O 1
ATOM 867 N N . LEU A 1 119 ? -11.358 -5.115 -1.403 1.00 96.94 119 LEU A N 1
ATOM 868 C CA . LEU A 1 119 ? -10.347 -4.642 -2.339 1.00 96.94 119 LEU A CA 1
ATOM 869 C C . LEU A 1 119 ? -9.673 -5.825 -3.042 1.00 96.94 119 LEU A C 1
ATOM 871 O O . LEU A 1 119 ? -9.619 -5.868 -4.260 1.00 96.94 119 LEU A O 1
ATOM 875 N N . HIS A 1 120 ? -9.231 -6.840 -2.301 1.00 97.06 120 HIS A N 1
ATOM 876 C CA . HIS A 1 120 ? -8.667 -8.053 -2.889 1.00 97.06 120 HIS A CA 1
ATOM 877 C C . HIS A 1 120 ? -9.665 -8.742 -3.831 1.00 97.06 120 HIS A C 1
ATOM 879 O O . HIS A 1 120 ? -9.304 -9.158 -4.928 1.00 97.06 120 HIS A O 1
ATOM 885 N N . ALA A 1 121 ? -10.931 -8.854 -3.421 1.00 96.75 121 ALA A N 1
ATOM 886 C CA . ALA A 1 121 ? -11.967 -9.500 -4.216 1.00 96.75 121 ALA A CA 1
ATOM 887 C C . ALA A 1 121 ? -12.317 -8.742 -5.509 1.00 96.75 121 ALA A C 1
ATOM 889 O O . ALA A 1 121 ? -12.738 -9.388 -6.470 1.00 96.75 121 ALA A O 1
ATOM 890 N N . SER A 1 122 ? -12.152 -7.415 -5.546 1.00 96.56 122 SER A N 1
ATOM 891 C CA . SER A 1 122 ? -12.431 -6.593 -6.730 1.00 96.56 122 SER A CA 1
ATOM 892 C C . SER A 1 122 ? -11.346 -6.697 -7.804 1.00 96.56 122 SER A C 1
ATOM 894 O O . SER A 1 122 ? -11.637 -6.469 -8.977 1.00 96.56 122 SER A O 1
ATOM 896 N N . LEU A 1 123 ? -10.133 -7.104 -7.422 1.00 96.12 123 LEU A N 1
ATOM 897 C CA . LEU A 1 123 ? -9.018 -7.331 -8.337 1.00 96.12 123 LEU A CA 1
ATOM 898 C C . LEU A 1 123 ? -9.190 -8.632 -9.125 1.00 96.12 123 LEU A C 1
ATOM 900 O O . LEU A 1 123 ? -9.618 -9.662 -8.584 1.00 96.12 123 LEU A O 1
ATOM 904 N N . THR A 1 124 ? -8.773 -8.602 -10.387 1.00 97.00 124 THR A N 1
ATOM 905 C CA . THR A 1 124 ? -8.601 -9.796 -11.227 1.00 97.00 124 THR A CA 1
ATOM 906 C C . THR A 1 124 ? -7.464 -10.689 -10.706 1.00 97.00 124 THR A C 1
ATOM 908 O O . THR A 1 124 ? -6.597 -10.210 -9.969 1.00 97.00 124 THR A O 1
ATOM 911 N N . PRO A 1 125 ? -7.433 -11.991 -11.056 1.00 96.25 125 PRO A N 1
ATOM 912 C CA . PRO A 1 125 ? -6.310 -12.864 -10.710 1.00 96.25 125 PRO A CA 1
ATOM 913 C C . PRO A 1 125 ? -4.957 -12.287 -11.142 1.00 96.25 125 PRO A C 1
ATOM 915 O O . PRO A 1 125 ? -4.024 -12.252 -10.347 1.00 96.25 125 PRO A O 1
ATOM 918 N N . GLU A 1 126 ? -4.880 -11.734 -12.352 1.00 94.94 126 GLU A N 1
ATOM 919 C CA . GLU A 1 126 ? -3.655 -11.154 -12.899 1.00 94.94 126 GLU A CA 1
ATOM 920 C C . GLU A 1 126 ? -3.192 -9.929 -12.099 1.00 94.94 126 GLU A C 1
ATOM 922 O O . GLU A 1 126 ? -2.000 -9.750 -11.864 1.00 94.94 126 GLU A O 1
ATOM 927 N N . GLU A 1 127 ? -4.119 -9.083 -11.646 1.00 95.62 127 GLU A N 1
ATOM 928 C CA . GLU A 1 127 ? -3.798 -7.929 -10.801 1.00 95.62 127 GLU A CA 1
ATOM 929 C C . GLU A 1 127 ? -3.338 -8.337 -9.400 1.00 95.62 127 GLU A C 1
ATOM 931 O O . GLU A 1 127 ? -2.442 -7.702 -8.842 1.00 95.62 127 GLU A O 1
ATOM 936 N N . ARG A 1 128 ? -3.917 -9.402 -8.834 1.00 95.31 128 ARG A N 1
ATOM 937 C CA . ARG A 1 128 ? -3.495 -9.952 -7.536 1.00 95.31 128 ARG A CA 1
ATOM 938 C C . ARG A 1 128 ? -2.084 -10.508 -7.609 1.00 95.31 128 ARG A C 1
ATOM 940 O O . ARG A 1 128 ? -1.270 -10.166 -6.754 1.00 95.31 128 ARG A O 1
ATOM 947 N N . ASP A 1 129 ? -1.796 -11.293 -8.644 1.00 93.94 129 ASP A N 1
ATOM 948 C CA . ASP A 1 129 ? -0.464 -11.844 -8.892 1.00 93.94 129 ASP A CA 1
ATOM 949 C C . ASP A 1 129 ? 0.542 -10.711 -9.089 1.00 93.94 129 ASP A C 1
ATOM 951 O O . ASP A 1 129 ? 1.610 -10.708 -8.484 1.00 93.94 129 ASP A O 1
ATOM 955 N N . LYS A 1 130 ? 0.160 -9.666 -9.830 1.00 92.56 130 LYS A N 1
ATOM 956 C CA . LYS A 1 130 ? 1.001 -8.483 -10.012 1.00 92.56 130 LYS A CA 1
ATOM 957 C C . LYS A 1 130 ? 1.319 -7.776 -8.694 1.00 92.56 130 LYS A C 1
ATOM 959 O O . LYS A 1 130 ? 2.453 -7.377 -8.466 1.00 92.56 130 LYS A O 1
ATOM 964 N N . LEU A 1 131 ? 0.338 -7.607 -7.807 1.00 92.56 131 LEU A N 1
ATOM 965 C CA . LEU A 1 131 ? 0.579 -7.025 -6.482 1.00 92.56 131 LEU A CA 1
ATOM 966 C C . LEU A 1 131 ? 1.433 -7.931 -5.586 1.00 92.56 131 LEU A C 1
ATOM 968 O O . LEU A 1 131 ? 2.197 -7.424 -4.764 1.00 92.56 131 LEU A O 1
ATOM 972 N N . ALA A 1 132 ? 1.280 -9.250 -5.716 1.00 91.31 132 ALA A N 1
ATOM 973 C CA . ALA A 1 132 ? 2.002 -10.232 -4.921 1.00 91.31 132 ALA A CA 1
ATOM 974 C C . ALA A 1 132 ? 3.462 -10.393 -5.372 1.00 91.31 132 ALA A C 1
ATOM 976 O O . ALA A 1 132 ? 4.355 -10.451 -4.526 1.00 91.31 132 ALA A O 1
ATOM 977 N N . ASP A 1 133 ? 3.724 -10.431 -6.672 1.00 85.94 133 ASP A N 1
ATOM 978 C CA . ASP A 1 133 ? 4.997 -10.932 -7.190 1.00 85.94 133 ASP A CA 1
ATOM 979 C C . ASP A 1 133 ? 5.881 -9.851 -7.827 1.00 85.94 133 ASP A C 1
ATOM 981 O O . ASP A 1 133 ? 7.104 -10.025 -7.863 1.00 85.94 133 ASP A O 1
ATOM 985 N N . ASP A 1 134 ? 5.317 -8.721 -8.275 1.00 78.31 134 ASP A N 1
ATOM 986 C CA . ASP A 1 134 ? 6.115 -7.684 -8.932 1.00 78.31 134 ASP A CA 1
ATOM 987 C C . ASP A 1 134 ? 6.961 -6.862 -7.943 1.00 78.31 134 ASP A C 1
ATOM 989 O O . ASP A 1 134 ? 6.690 -6.700 -6.745 1.00 78.31 134 ASP A O 1
ATOM 993 N N . ASP A 1 135 ? 8.037 -6.297 -8.489 1.00 70.44 135 ASP A N 1
ATOM 994 C CA . ASP A 1 135 ? 8.846 -5.306 -7.798 1.00 70.44 135 ASP A CA 1
ATOM 995 C C . ASP A 1 135 ? 8.058 -4.024 -7.502 1.00 70.44 135 ASP A C 1
ATOM 997 O O . ASP A 1 135 ? 7.062 -3.721 -8.164 1.00 70.44 135 ASP A O 1
ATOM 1001 N N . PRO A 1 136 ? 8.469 -3.260 -6.471 1.00 67.94 136 PRO A N 1
ATOM 1002 C CA . PRO A 1 136 ? 7.639 -2.184 -5.965 1.00 67.94 136 PRO A CA 1
ATOM 1003 C C . PRO A 1 136 ? 7.421 -1.142 -7.061 1.00 67.94 136 PRO A C 1
ATOM 1005 O O . PRO A 1 136 ? 8.382 -0.671 -7.669 1.00 67.94 136 PRO A O 1
ATOM 1008 N N . PHE A 1 137 ? 6.156 -0.776 -7.281 1.00 79.38 137 PHE A N 1
ATOM 1009 C CA . PHE A 1 137 ? 5.703 0.184 -8.291 1.00 79.38 137 PHE A CA 1
ATOM 1010 C C . PHE A 1 137 ? 6.178 1.618 -8.009 1.00 79.38 137 PHE A C 1
ATOM 1012 O O . PHE A 1 137 ? 5.373 2.525 -8.102 1.00 79.38 137 PHE A O 1
ATOM 1019 N N . ILE A 1 138 ? 7.432 1.859 -7.633 1.00 82.81 138 ILE A N 1
ATOM 1020 C CA . ILE A 1 138 ? 7.923 3.143 -7.124 1.00 82.81 138 ILE A CA 1
ATOM 1021 C C . ILE A 1 138 ? 8.780 3.831 -8.185 1.00 82.81 138 ILE A C 1
ATOM 1023 O O . ILE A 1 138 ? 9.791 3.295 -8.634 1.00 82.81 138 ILE A O 1
ATOM 1027 N N . ASN A 1 139 ? 8.394 5.053 -8.538 1.00 83.00 139 ASN A N 1
ATOM 1028 C CA . ASN A 1 139 ? 9.101 5.937 -9.463 1.00 83.00 139 ASN A CA 1
ATOM 1029 C C . ASN A 1 139 ? 10.007 6.952 -8.756 1.00 83.00 139 ASN A C 1
ATOM 1031 O O . ASN A 1 139 ? 10.984 7.420 -9.346 1.00 83.00 139 ASN A O 1
ATOM 1035 N N . GLY A 1 140 ? 9.697 7.297 -7.508 1.00 82.12 140 GLY A N 1
ATOM 1036 C CA . GLY A 1 140 ? 10.398 8.340 -6.772 1.00 82.12 140 GLY A CA 1
ATOM 1037 C C . GLY A 1 140 ? 10.078 8.308 -5.286 1.00 82.12 140 GLY A C 1
ATOM 1038 O O . GLY A 1 140 ? 9.075 7.735 -4.866 1.00 82.12 140 GLY A O 1
ATOM 1039 N N . VAL A 1 141 ? 10.964 8.910 -4.495 1.00 84.38 141 VAL A N 1
ATOM 1040 C CA . VAL A 1 141 ? 10.768 9.107 -3.059 1.00 84.38 141 VAL A CA 1
ATOM 1041 C C . VAL A 1 141 ? 11.222 10.508 -2.702 1.00 84.38 141 VAL A C 1
ATOM 1043 O O . VAL A 1 141 ? 12.376 10.871 -2.943 1.00 84.38 141 VAL A O 1
ATOM 1046 N N . GLU A 1 142 ? 10.324 11.259 -2.087 1.00 84.38 142 GLU A N 1
ATOM 1047 C CA . GLU A 1 142 ? 10.616 12.508 -1.402 1.00 84.38 142 GLU A CA 1
ATOM 1048 C C . GLU A 1 142 ? 10.520 12.261 0.105 1.00 84.38 142 GLU A C 1
ATOM 1050 O O . GLU A 1 142 ? 9.725 11.451 0.577 1.00 84.38 142 GLU A O 1
ATOM 1055 N N . SER A 1 143 ? 11.396 12.880 0.889 1.00 81.75 143 SER A N 1
ATOM 1056 C CA . SER A 1 143 ? 11.431 12.685 2.342 1.00 81.75 143 SER A CA 1
ATOM 1057 C C . SER A 1 143 ? 11.549 14.034 3.019 1.00 81.75 143 SER A C 1
ATOM 1059 O O . SER A 1 143 ? 12.430 14.825 2.676 1.00 81.75 143 SER A O 1
ATOM 1061 N N . ALA A 1 144 ? 10.677 14.285 3.988 1.00 75.06 144 ALA A N 1
ATOM 1062 C CA . ALA A 1 144 ? 10.655 15.516 4.753 1.00 75.06 144 ALA A CA 1
ATOM 1063 C C . ALA A 1 144 ? 10.368 15.180 6.219 1.00 75.06 144 ALA A C 1
ATOM 1065 O O . ALA A 1 144 ? 9.289 14.729 6.573 1.00 75.06 144 ALA A O 1
ATOM 1066 N N . GLY A 1 145 ? 11.361 15.381 7.088 1.00 79.00 145 GLY A N 1
ATOM 1067 C CA . GLY A 1 145 ? 11.221 15.066 8.510 1.00 79.00 145 GLY A CA 1
ATOM 1068 C C . GLY A 1 145 ? 10.926 13.584 8.758 1.00 79.00 145 GLY A C 1
ATOM 1069 O O . GLY A 1 145 ? 11.745 12.726 8.436 1.00 79.00 145 GLY A O 1
ATOM 1070 N N . ASP A 1 146 ? 9.772 13.319 9.361 1.00 82.19 146 ASP A N 1
ATOM 1071 C CA . ASP A 1 146 ? 9.264 12.008 9.776 1.00 82.19 146 ASP A CA 1
ATOM 1072 C C . ASP A 1 146 ? 8.373 11.318 8.732 1.00 82.19 146 ASP A C 1
ATOM 1074 O O . ASP A 1 146 ? 7.935 10.188 8.952 1.00 82.19 146 ASP A O 1
ATOM 1078 N N . HIS A 1 147 ? 8.127 11.963 7.590 1.00 84.69 147 HIS A N 1
ATOM 1079 C CA . HIS A 1 147 ? 7.297 11.421 6.523 1.00 84.69 147 HIS A CA 1
ATOM 1080 C C . HIS A 1 147 ? 8.050 11.289 5.199 1.00 84.69 147 HIS A C 1
ATOM 1082 O O . HIS A 1 147 ? 8.986 12.027 4.869 1.00 84.69 147 HIS A O 1
ATOM 1088 N N . LYS A 1 148 ? 7.610 10.305 4.419 1.00 89.81 148 LYS A N 1
ATOM 1089 C CA . LYS A 1 148 ? 8.096 9.978 3.084 1.00 89.81 148 LYS A CA 1
ATOM 1090 C C . LYS A 1 148 ? 6.913 9.955 2.138 1.00 89.81 148 LYS A C 1
ATOM 1092 O O . LYS A 1 148 ? 5.909 9.311 2.427 1.00 89.81 148 LYS A O 1
ATOM 1097 N N . GLU A 1 149 ? 7.046 10.618 1.005 1.00 90.00 149 GLU A N 1
ATOM 1098 C CA . GLU A 1 149 ? 6.092 10.521 -0.089 1.00 90.00 149 GLU A CA 1
ATOM 1099 C C . GLU A 1 149 ? 6.716 9.676 -1.198 1.00 90.00 149 GLU A C 1
ATOM 1101 O O . GLU A 1 149 ? 7.795 9.980 -1.708 1.00 90.00 149 GLU A O 1
ATOM 1106 N N . LEU A 1 150 ? 6.060 8.571 -1.532 1.00 90.06 150 LEU A N 1
ATOM 1107 C CA . LEU A 1 150 ? 6.464 7.661 -2.591 1.00 90.06 150 LEU A CA 1
ATOM 1108 C C . LEU A 1 150 ? 5.587 7.923 -3.809 1.00 90.06 150 LEU A C 1
ATOM 1110 O O . LEU A 1 150 ? 4.366 7.822 -3.722 1.00 90.06 150 LEU A O 1
ATOM 1114 N N . GLU A 1 151 ? 6.211 8.234 -4.939 1.00 89.69 151 GLU A N 1
ATOM 1115 C CA . GLU A 1 151 ? 5.534 8.315 -6.232 1.00 89.69 151 GLU A CA 1
ATOM 1116 C C . GLU A 1 151 ? 5.443 6.913 -6.827 1.00 89.69 151 GLU A C 1
ATOM 1118 O O . GLU A 1 151 ? 6.454 6.210 -6.933 1.00 89.69 151 GLU A O 1
ATOM 1123 N N . LEU A 1 152 ? 4.244 6.518 -7.241 1.00 89.06 152 LEU A N 1
ATOM 1124 C CA . LEU A 1 152 ? 3.961 5.214 -7.805 1.00 89.06 152 LEU A CA 1
ATOM 1125 C C . LEU A 1 152 ? 3.858 5.256 -9.332 1.00 89.06 152 LEU A C 1
ATOM 1127 O O . LEU A 1 152 ? 3.445 6.236 -9.949 1.00 89.06 152 LEU A O 1
ATOM 1131 N N . THR A 1 153 ? 4.233 4.152 -9.968 1.00 87.44 153 THR A N 1
ATOM 1132 C CA . THR A 1 153 ? 4.089 3.957 -11.409 1.00 87.44 153 THR A CA 1
ATOM 1133 C C . THR A 1 153 ? 2.623 3.718 -11.746 1.00 87.44 153 THR A C 1
ATOM 1135 O O . THR A 1 153 ? 1.928 3.011 -11.018 1.00 87.44 153 THR A O 1
ATOM 1138 N N . SER A 1 154 ? 2.164 4.191 -12.905 1.00 84.00 154 SER A N 1
ATOM 113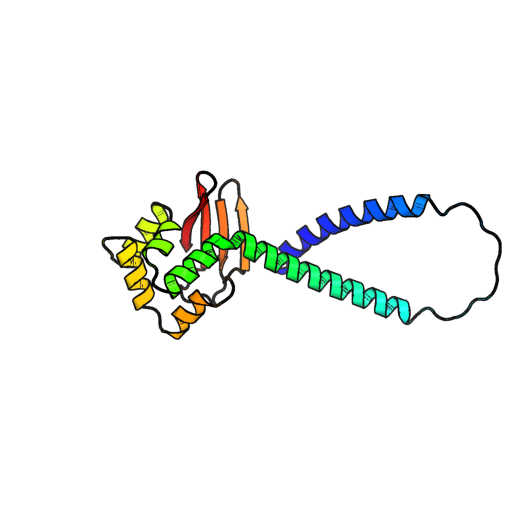9 C CA . SER A 1 154 ? 0.805 3.926 -13.404 1.00 84.00 154 SER A CA 1
ATOM 1140 C C . SER A 1 154 ? 0.518 2.446 -13.691 1.00 84.00 154 SER A C 1
ATOM 1142 O O . SER A 1 154 ? -0.616 2.089 -13.994 1.00 84.00 154 SER A O 1
ATOM 1144 N N . ALA A 1 155 ? 1.532 1.579 -13.606 1.00 84.56 155 ALA A N 1
ATOM 1145 C CA . ALA A 1 155 ? 1.388 0.142 -13.770 1.00 84.56 155 ALA A CA 1
ATOM 1146 C C . ALA A 1 155 ? 0.801 -0.554 -12.528 1.00 84.56 155 ALA A C 1
ATOM 1148 O O . ALA A 1 155 ? 0.514 -1.750 -12.613 1.00 84.56 155 ALA A O 1
ATOM 1149 N N . ASN A 1 156 ? 0.647 0.145 -11.397 1.00 87.31 156 ASN A N 1
ATOM 1150 C CA . ASN A 1 156 ? 0.091 -0.448 -10.184 1.00 87.31 156 ASN A CA 1
ATOM 1151 C C . ASN A 1 156 ? -1.426 -0.713 -10.331 1.00 87.31 156 ASN A C 1
ATOM 1153 O O . ASN A 1 156 ? -2.158 0.192 -10.739 1.00 87.31 156 ASN A O 1
ATOM 1157 N N . PRO A 1 157 ? -1.912 -1.916 -9.973 1.00 90.00 157 PRO A N 1
ATOM 1158 C CA . PRO A 1 157 ? -3.335 -2.260 -10.071 1.00 90.00 157 PRO A CA 1
ATOM 1159 C C . PRO A 1 157 ? -4.279 -1.448 -9.182 1.00 90.00 157 PRO A C 1
ATOM 1161 O O . PRO A 1 157 ? -5.471 -1.389 -9.449 1.00 90.00 157 PRO A O 1
ATOM 1164 N N . LEU A 1 158 ? -3.772 -0.819 -8.119 1.00 89.94 158 LEU A N 1
ATOM 1165 C CA . LEU A 1 158 ? -4.609 -0.034 -7.206 1.00 89.94 158 LEU A CA 1
ATOM 1166 C C . LEU A 1 158 ? -4.867 1.393 -7.711 1.00 89.94 158 LEU A C 1
ATOM 1168 O O . LEU A 1 158 ? -5.583 2.148 -7.059 1.00 89.94 158 LEU A O 1
ATOM 1172 N N . HIS A 1 159 ? -4.284 1.770 -8.855 1.00 89.88 159 HIS A N 1
ATOM 1173 C CA . HIS A 1 159 ? -4.371 3.102 -9.457 1.00 89.88 159 HIS A CA 1
ATOM 1174 C C . HIS A 1 159 ? -3.985 4.253 -8.512 1.00 89.88 159 HIS A C 1
ATOM 1176 O O . HIS A 1 159 ? -4.456 5.377 -8.667 1.00 89.88 159 HIS A O 1
ATOM 1182 N N . ILE A 1 160 ? -3.095 3.977 -7.559 1.00 89.88 160 ILE A N 1
ATOM 1183 C CA . ILE A 1 160 ? -2.559 4.964 -6.621 1.00 89.88 160 ILE A CA 1
ATOM 1184 C C . ILE A 1 160 ? -1.366 5.664 -7.272 1.00 89.88 160 ILE A C 1
ATOM 1186 O O . ILE A 1 160 ? -0.499 5.007 -7.843 1.00 89.88 160 ILE A O 1
ATOM 1190 N N . VAL A 1 161 ? -1.296 6.988 -7.188 1.00 89.81 161 VAL A N 1
ATOM 1191 C CA . VAL A 1 161 ? -0.200 7.787 -7.754 1.00 89.81 161 VAL A CA 1
ATOM 1192 C C . VAL A 1 161 ? 0.815 8.155 -6.683 1.00 89.81 161 VAL A C 1
ATOM 1194 O O . VAL A 1 161 ? 2.012 8.133 -6.954 1.00 89.81 161 VAL A O 1
ATOM 1197 N N . TYR A 1 162 ? 0.367 8.459 -5.465 1.00 90.31 162 TYR A N 1
ATOM 1198 C CA . TYR A 1 162 ? 1.274 8.738 -4.354 1.00 90.31 162 TYR A CA 1
ATOM 1199 C C . TYR A 1 162 ? 0.839 8.032 -3.084 1.00 90.31 162 TYR A C 1
ATOM 1201 O O . TYR A 1 162 ? -0.354 7.933 -2.800 1.00 90.31 162 TYR A O 1
ATOM 1209 N N . MET A 1 163 ? 1.818 7.602 -2.293 1.00 92.50 163 MET A N 1
ATOM 1210 C CA . MET A 1 163 ? 1.608 7.096 -0.942 1.00 92.50 163 MET A CA 1
ATOM 1211 C C . MET A 1 163 ? 2.505 7.802 0.053 1.00 92.50 163 MET A C 1
ATOM 1213 O O . MET A 1 163 ? 3.704 7.950 -0.167 1.00 92.50 163 MET A O 1
ATOM 1217 N N . THR A 1 164 ? 1.916 8.200 1.171 1.00 93.94 164 THR A N 1
ATOM 1218 C CA . THR A 1 164 ? 2.630 8.796 2.290 1.00 93.94 164 THR A CA 1
ATOM 1219 C C . THR A 1 164 ? 2.870 7.732 3.347 1.00 93.94 164 THR A C 1
ATOM 1221 O O . THR A 1 164 ? 1.943 7.042 3.771 1.00 93.94 164 THR A O 1
ATOM 1224 N N . VAL A 1 165 ? 4.117 7.614 3.785 1.00 94.19 165 VAL A N 1
ATOM 1225 C CA . VAL A 1 165 ? 4.555 6.743 4.876 1.00 94.19 165 VAL A CA 1
ATOM 1226 C C . VAL A 1 165 ? 5.128 7.617 5.983 1.00 94.19 165 VAL A C 1
ATOM 1228 O O . VAL A 1 165 ? 5.904 8.526 5.700 1.00 94.19 165 VAL A O 1
ATOM 1231 N N . ILE A 1 166 ? 4.762 7.345 7.230 1.00 93.44 166 ILE A N 1
ATOM 1232 C CA . ILE A 1 166 ? 5.284 8.020 8.425 1.00 93.44 166 ILE A CA 1
ATOM 1233 C C . ILE A 1 166 ? 6.071 7.032 9.284 1.00 93.44 166 ILE A C 1
ATOM 1235 O O . ILE A 1 166 ? 5.766 5.839 9.283 1.00 93.44 166 ILE A O 1
ATOM 1239 N N . ASP A 1 167 ? 7.071 7.514 10.018 1.00 91.06 167 ASP A N 1
ATOM 1240 C CA . ASP A 1 167 ? 7.714 6.747 11.090 1.00 91.06 167 ASP A CA 1
ATOM 1241 C C . ASP A 1 167 ? 7.019 7.039 12.425 1.00 91.06 167 ASP A C 1
ATOM 1243 O O . ASP A 1 167 ? 7.109 8.143 12.964 1.00 91.06 167 ASP A O 1
ATOM 1247 N N . GLU A 1 168 ? 6.329 6.038 12.969 1.00 87.00 168 GLU A N 1
ATOM 1248 C CA . GLU A 1 168 ? 5.708 6.107 14.285 1.00 87.00 168 GLU A CA 1
ATOM 1249 C C . GLU A 1 168 ? 6.400 5.123 15.235 1.00 87.00 168 GLU A C 1
ATOM 1251 O O . GLU A 1 168 ? 6.175 3.910 15.207 1.00 87.00 168 GLU A O 1
ATOM 1256 N N . GLY A 1 169 ? 7.277 5.648 16.095 1.00 82.38 169 GLY A N 1
ATOM 1257 C CA . GLY A 1 169 ? 7.947 4.850 17.123 1.00 82.38 169 GLY A CA 1
ATOM 1258 C C . GLY A 1 169 ? 8.938 3.818 16.573 1.00 82.38 169 GLY A C 1
ATOM 1259 O O . GLY A 1 169 ? 9.088 2.747 17.162 1.00 82.38 169 GLY A O 1
ATOM 1260 N N . GLY A 1 170 ? 9.615 4.120 15.460 1.00 84.81 170 GLY A N 1
ATOM 1261 C CA . GLY A 1 170 ? 10.567 3.225 14.799 1.00 84.81 170 GLY A CA 1
ATOM 1262 C C . GLY A 1 170 ? 9.905 2.213 13.866 1.00 84.81 170 GLY A C 1
ATOM 1263 O O . GLY A 1 170 ? 10.556 1.254 13.438 1.00 84.81 170 GLY A O 1
ATOM 1264 N N . ARG A 1 171 ? 8.612 2.391 13.572 1.00 89.38 171 ARG A N 1
ATOM 1265 C CA . ARG A 1 171 ? 7.854 1.569 12.633 1.00 89.38 171 ARG A CA 1
ATOM 1266 C C . ARG A 1 171 ? 7.261 2.453 11.551 1.00 89.38 171 ARG A C 1
ATOM 1268 O O . ARG A 1 171 ? 6.480 3.356 11.829 1.00 89.38 171 ARG A O 1
ATOM 1275 N N . GLU A 1 172 ? 7.588 2.130 10.309 1.00 92.81 172 GLU A N 1
ATOM 1276 C CA . GLU A 1 172 ? 6.964 2.764 9.157 1.00 92.81 172 GLU A CA 1
ATOM 1277 C C . GLU A 1 172 ? 5.519 2.292 8.989 1.00 92.81 172 GLU A C 1
ATOM 1279 O O . GLU A 1 172 ? 5.240 1.090 9.004 1.00 92.81 172 GLU A O 1
ATOM 1284 N N . LEU A 1 173 ? 4.613 3.247 8.800 1.00 95.31 173 LEU A N 1
ATOM 1285 C CA . LEU A 1 173 ? 3.199 3.015 8.537 1.00 95.31 173 LEU A CA 1
ATOM 1286 C C . LEU A 1 173 ? 2.734 3.863 7.365 1.00 95.31 173 LEU A C 1
ATOM 1288 O O . LEU A 1 173 ? 3.124 5.019 7.221 1.00 95.31 173 LEU A O 1
ATOM 1292 N N . ILE A 1 174 ? 1.873 3.292 6.532 1.00 95.56 174 ILE A N 1
ATOM 1293 C CA . ILE A 1 174 ? 1.176 4.038 5.490 1.00 95.56 174 ILE A CA 1
ATOM 1294 C C . ILE A 1 174 ? 0.160 4.948 6.174 1.00 95.56 174 ILE A C 1
ATOM 1296 O O . ILE A 1 174 ? -0.692 4.473 6.925 1.00 95.56 174 ILE A O 1
ATOM 1300 N N . HIS A 1 175 ? 0.264 6.238 5.883 1.00 95.06 175 HIS A N 1
ATOM 1301 C CA . HIS A 1 175 ? -0.562 7.297 6.447 1.00 95.06 175 HIS A CA 1
ATOM 1302 C C . HIS A 1 175 ? -1.682 7.731 5.500 1.00 95.06 175 HIS A C 1
ATOM 1304 O O . HIS A 1 175 ? -2.819 7.931 5.922 1.00 95.06 175 HIS A O 1
ATOM 1310 N N . ASP A 1 176 ? -1.369 7.877 4.208 1.00 94.50 176 ASP A N 1
ATOM 1311 C CA . ASP A 1 176 ? -2.329 8.345 3.206 1.00 94.50 176 ASP A CA 1
ATOM 1312 C C . ASP A 1 176 ? -1.933 7.928 1.774 1.00 94.50 176 ASP A C 1
ATOM 1314 O O . ASP A 1 176 ? -0.811 7.477 1.531 1.00 94.50 176 ASP A O 1
ATOM 1318 N N . TRP A 1 177 ? -2.855 8.080 0.818 1.00 93.75 177 TRP A N 1
ATOM 1319 C CA . TRP A 1 177 ? -2.622 7.893 -0.620 1.00 93.75 177 TRP A CA 1
ATOM 1320 C C . TRP A 1 177 ? -3.506 8.772 -1.506 1.00 93.75 177 TRP A C 1
ATOM 1322 O O . TRP A 1 177 ? -4.585 9.198 -1.102 1.00 93.75 177 TRP A O 1
ATOM 1332 N N . ARG A 1 178 ? -3.093 9.008 -2.750 1.00 89.81 178 ARG A N 1
ATOM 1333 C CA . ARG A 1 178 ? -3.883 9.725 -3.765 1.00 89.81 178 ARG A CA 1
ATOM 1334 C C . ARG A 1 178 ? -3.734 9.109 -5.141 1.00 89.81 178 ARG A C 1
ATOM 1336 O O . ARG A 1 178 ? -2.635 8.582 -5.423 1.00 89.81 178 ARG A O 1
#

pLDDT: mean 73.28, std 24.08, range [34.81, 98.38]

Sequence (178 aa):
MIAAICLVVGVVLGVAGTRIVDRVRARRLVDDPEPGERRRIAPAVKVVAGAVLFVGALGGMLYGCSQYLGNQGKTLKAYFHLVGRGDAIGACALLDTNARAKLMLLERAASCEDAVTRLHASLTPEERDKLADDDPFINGVESAGDHKELELTSANPLHIVYMTVIDEGGRELIHDWR

Organism: NCBI:txid1429076

Foldseek 3Di:
DLVPVLVVVLVVVVVVVVVVVVVVVVPPPDDDDDDDDDDPDPDPVVVVVVVCVVVVSVVVSVVVVLVVLLVVCVLVLQLLQCLLVLVQVSNVVQADPQRQVVLCVVQVHPGSSRSSNSSSVVDDNVLSCCSNPPRFQFSDWDDDDFKIKTAGHCPHPVSWGIWMWGDDPNGIHTYDTD